Protein AF-A0A7J5NTJ5-F1 (afdb_monomer)

Mean predicted aligned error: 8.85 Å

pLDDT: mean 87.36, std 19.45, range [33.16, 98.81]

Sequence (138 aa):
MSTSDDIHNTTATGKCPFHQGGHDQSAGGGTTTRDWWPNQLRVDLLNQHSNRSNPLGEDFDYRKEFSKLDYYGLKKDLKALLTESQPWWPADWGSYAGLFIRMAWHGAGTYRSIDGRGGAGRGQQRFAPLNSWPDNVS

Secondary structure (DSSP, 8-state):
------------SS--TTTTSS---STT-S--HHHH-TTSPP-GGGGTT-GGG-TT-TT--HHHHHHTS-HHHHHHHHHHHTT--BTTBPPGGG--HHHHHHHHHHHHHT--TTT---SGGG-GGGSTTGGG-GGG--

Solvent-accessible surface area (backbone atoms only — not comparable to full-atom values): 9268 Å² total; per-residue (Å²): 142,83,89,79,88,79,76,79,79,81,85,71,92,79,70,74,91,69,82,87,58,100,66,93,72,52,91,87,64,78,93,49,72,57,77,78,43,73,83,57,90,80,65,66,81,81,63,61,89,45,70,93,78,48,90,74,57,90,87,61,53,66,70,65,55,56,72,69,50,61,64,65,59,52,54,50,52,55,58,51,54,32,53,60,63,39,92,94,63,67,32,65,98,52,32,40,58,67,61,53,51,50,52,55,46,58,35,39,64,55,46,40,84,92,80,66,47,63,28,46,91,76,56,51,51,82,34,87,69,49,57,70,35,81,88,62,60,132

Nearest PDB structures (foldseek):
  3ut2-assembly1_B  TM=9.916E-01  e=6.011E-12  Pyricularia oryzae 70-15
  5whs-assembly1_B  TM=9.802E-01  e=8.939E-12  Neurospora crassa OR74A
  5syu-assembly1_B  TM=9.956E-01  e=3.585E-11  Burkholderia pseudomallei 1710b
  5whq-assembly1_B  TM=9.779E-01  e=2.112E-11  Neurospora crassa OR74A
  8w1y-assembly1_B  TM=9.305E-01  e=3.630E-10  Mycobacterium tuberculosis

Radius of gyration: 22.92 Å; Cα contacts (8 Å, |Δi|>4): 63; chains: 1; bounding box: 52×65×50 Å

Foldseek 3Di:
DDDDPPPPPPPDPPDDPPPPDPDQPDVPDDDDPCNVPVPDDDDVVVVPPDPVPDPQHPPDDPVVVVVPDPPVVVVVVVVVVQQPADPVHGDDVSGCPVVVVLQQCLQAVQADPPVRDGGNPVVCCVDPPNVPPPSNDD

Structure (mmCIF, N/CA/C/O backbone):
data_AF-A0A7J5NTJ5-F1
#
_entry.id   AF-A0A7J5NTJ5-F1
#
loop_
_atom_site.group_PDB
_atom_site.id
_atom_site.type_symbol
_atom_site.label_atom_id
_atom_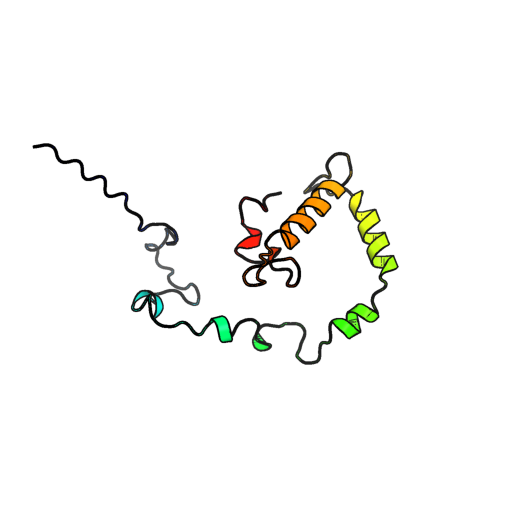site.label_alt_id
_atom_site.label_comp_id
_atom_site.label_asym_id
_atom_site.label_entity_id
_atom_site.label_seq_id
_atom_site.pdbx_PDB_ins_code
_atom_site.Cartn_x
_atom_site.Cartn_y
_atom_site.Cartn_z
_atom_site.occupancy
_atom_site.B_iso_or_equiv
_atom_site.auth_seq_id
_atom_site.auth_comp_id
_atom_site.auth_asym_id
_atom_site.auth_atom_id
_atom_site.pdbx_PDB_model_num
ATOM 1 N N . MET A 1 1 ? 32.443 42.872 -25.566 1.00 42.34 1 MET A N 1
ATOM 2 C CA . MET A 1 1 ? 33.002 42.605 -24.225 1.00 42.34 1 MET A CA 1
ATOM 3 C C . MET A 1 1 ? 31.868 42.613 -23.217 1.00 42.34 1 MET A C 1
ATOM 5 O O . MET A 1 1 ? 31.404 43.683 -22.864 1.00 42.34 1 MET A O 1
ATOM 9 N N . SER A 1 2 ? 31.376 41.429 -22.861 1.00 33.16 2 SER A N 1
ATOM 10 C CA . SER A 1 2 ? 30.911 41.041 -21.522 1.00 33.16 2 SER A CA 1
ATOM 11 C C . SER A 1 2 ? 30.412 39.605 -21.669 1.00 33.16 2 SER A C 1
ATOM 13 O O . SER A 1 2 ? 29.378 39.355 -22.281 1.00 33.16 2 SER A O 1
ATOM 15 N N . THR A 1 3 ? 31.244 38.660 -21.251 1.00 39.91 3 THR A N 1
ATOM 16 C CA . THR A 1 3 ? 30.942 37.232 -21.179 1.00 39.91 3 THR A CA 1
ATOM 17 C C . THR A 1 3 ? 30.162 36.973 -19.897 1.00 39.91 3 THR A C 1
ATOM 19 O O . THR A 1 3 ? 30.615 37.341 -18.814 1.00 39.91 3 THR A O 1
ATOM 22 N N . SER A 1 4 ? 29.012 36.322 -19.996 1.00 38.84 4 SER A N 1
ATOM 23 C CA . SER A 1 4 ? 28.365 35.680 -18.851 1.00 38.84 4 SER A CA 1
ATOM 24 C C . SER A 1 4 ? 27.824 34.347 -19.341 1.00 38.84 4 SER A C 1
ATOM 26 O O . SER A 1 4 ? 26.685 34.232 -19.786 1.00 38.84 4 SER A O 1
ATOM 28 N N . ASP A 1 5 ? 28.730 33.372 -19.352 1.00 40.50 5 ASP A N 1
ATOM 29 C CA . ASP A 1 5 ? 28.419 31.956 -19.456 1.00 40.50 5 ASP A CA 1
ATOM 30 C C . ASP A 1 5 ? 27.780 31.512 -18.134 1.00 40.50 5 ASP A C 1
ATOM 32 O O . ASP A 1 5 ? 28.484 31.139 -17.202 1.00 40.50 5 ASP A O 1
ATOM 36 N N . ASP A 1 6 ? 26.450 31.534 -18.057 1.00 38.09 6 ASP A N 1
ATOM 37 C CA . ASP A 1 6 ? 25.699 30.752 -17.069 1.00 38.09 6 ASP A CA 1
ATOM 38 C C . ASP A 1 6 ? 25.027 29.577 -17.786 1.00 38.09 6 ASP A C 1
ATOM 40 O O . ASP A 1 6 ? 23.816 29.518 -18.012 1.00 38.09 6 ASP A O 1
ATOM 44 N N . ILE A 1 7 ? 25.854 28.605 -18.173 1.00 36.16 7 ILE A N 1
ATOM 45 C CA . ILE A 1 7 ? 25.381 27.257 -18.476 1.00 36.16 7 ILE A CA 1
ATOM 46 C C . ILE A 1 7 ? 25.157 26.576 -17.126 1.00 36.16 7 ILE A C 1
ATOM 48 O O . ILE A 1 7 ? 26.083 26.034 -16.522 1.00 36.16 7 ILE A O 1
ATOM 52 N N . HIS A 1 8 ? 23.913 26.596 -16.643 1.00 38.53 8 HIS A N 1
ATOM 53 C CA . HIS A 1 8 ? 23.489 25.725 -15.552 1.00 38.53 8 HIS A CA 1
ATOM 54 C C . HIS A 1 8 ? 23.709 24.262 -15.963 1.00 38.53 8 HIS A C 1
ATOM 56 O O . HIS A 1 8 ? 22.942 23.658 -16.713 1.00 38.53 8 HIS A O 1
ATOM 62 N N . ASN A 1 9 ? 24.813 23.718 -15.462 1.00 35.12 9 ASN A N 1
ATOM 63 C CA . ASN A 1 9 ? 25.254 22.345 -15.596 1.00 35.12 9 ASN A CA 1
ATOM 64 C C . ASN A 1 9 ? 24.204 21.382 -15.007 1.00 35.12 9 ASN A C 1
ATOM 66 O O . ASN A 1 9 ? 24.149 21.152 -13.801 1.00 35.12 9 ASN A O 1
ATOM 70 N N . THR A 1 10 ? 23.359 20.813 -15.865 1.00 39.03 10 THR A N 1
ATOM 71 C CA . THR A 1 10 ? 22.318 19.834 -15.515 1.00 39.03 10 THR A CA 1
ATOM 72 C C . THR A 1 10 ? 22.823 18.381 -15.496 1.00 39.03 10 THR A C 1
ATOM 74 O O . THR A 1 10 ? 22.022 17.457 -15.603 1.00 39.03 10 THR A O 1
ATOM 77 N N . THR A 1 11 ? 24.127 18.115 -15.318 1.00 41.72 11 THR A N 1
ATOM 78 C CA . THR A 1 11 ? 24.676 16.738 -15.377 1.00 41.72 11 THR A CA 1
ATOM 79 C C . THR A 1 11 ? 25.141 16.140 -14.040 1.00 41.72 11 THR A C 1
ATOM 81 O O . THR A 1 11 ? 26.151 15.436 -14.003 1.00 41.72 11 THR A O 1
ATOM 84 N N . ALA A 1 12 ? 24.418 16.367 -12.936 1.00 47.56 12 ALA A N 1
ATOM 85 C CA . ALA A 1 12 ? 24.771 15.789 -11.625 1.00 47.56 12 ALA A CA 1
ATOM 86 C C . ALA A 1 12 ? 23.601 15.190 -10.812 1.00 47.56 12 ALA A C 1
ATOM 88 O O . ALA A 1 12 ? 23.766 14.875 -9.637 1.00 47.56 12 ALA A O 1
ATOM 89 N N . THR A 1 13 ? 22.418 14.983 -11.393 1.00 52.44 13 THR A N 1
ATOM 90 C CA . THR A 1 13 ? 21.264 14.414 -10.674 1.00 52.44 13 THR A CA 1
ATOM 91 C C . THR A 1 13 ? 21.232 12.886 -10.792 1.00 52.44 13 THR A C 1
ATOM 93 O O . THR A 1 13 ? 20.510 12.320 -11.606 1.00 52.44 13 THR A O 1
ATOM 96 N N . GLY A 1 14 ? 22.039 12.191 -9.983 1.00 61.56 14 GLY A N 1
ATOM 97 C CA . GLY A 1 14 ? 21.894 10.737 -9.785 1.00 61.56 14 GLY A CA 1
ATOM 98 C C . GLY A 1 14 ? 23.164 9.891 -9.874 1.00 61.56 14 GLY A C 1
ATOM 99 O O . GLY A 1 14 ? 23.065 8.666 -9.845 1.00 61.56 14 GLY A O 1
ATOM 100 N N . LYS A 1 15 ? 24.353 10.496 -9.975 1.00 63.25 15 LYS A N 1
ATOM 101 C CA . LYS A 1 15 ? 25.614 9.747 -9.864 1.00 63.25 15 LYS A CA 1
ATOM 102 C C . LYS A 1 15 ? 26.000 9.593 -8.392 1.00 63.25 15 LYS A C 1
ATOM 104 O O . LYS A 1 15 ? 25.939 10.562 -7.638 1.00 63.25 15 LYS A O 1
ATOM 109 N N . CYS A 1 16 ? 26.388 8.383 -7.988 1.00 65.75 16 CYS A N 1
ATOM 110 C CA . CYS A 1 16 ? 26.952 8.142 -6.661 1.00 65.75 16 CYS A CA 1
ATOM 111 C C . CYS A 1 16 ? 28.283 8.911 -6.557 1.00 65.75 16 CYS A C 1
ATOM 113 O O . CYS A 1 16 ? 29.163 8.688 -7.384 1.00 65.75 16 CYS A O 1
ATOM 115 N N . PRO A 1 17 ? 28.473 9.815 -5.584 1.00 66.06 17 PRO A N 1
ATOM 116 C CA . PRO A 1 17 ? 29.648 10.691 -5.540 1.00 66.06 17 PRO A CA 1
ATOM 117 C C . PRO A 1 17 ? 30.975 9.962 -5.241 1.00 66.06 17 PRO A C 1
ATOM 119 O O . PRO A 1 17 ? 32.034 10.578 -5.307 1.00 66.06 17 PRO A O 1
ATOM 122 N N . PHE A 1 18 ? 30.951 8.654 -4.963 1.00 67.06 18 PHE A N 1
ATOM 123 C CA . PHE A 1 18 ? 32.117 7.846 -4.582 1.00 67.06 18 PHE A CA 1
ATOM 124 C C . PHE A 1 18 ? 32.732 7.022 -5.733 1.00 67.06 18 PHE A C 1
ATOM 126 O O . PHE A 1 18 ? 33.200 5.911 -5.515 1.00 67.06 18 PHE A O 1
ATOM 133 N N . HIS A 1 19 ? 32.790 7.554 -6.958 1.00 56.12 19 HIS A N 1
ATOM 134 C CA . HIS A 1 19 ? 33.417 6.866 -8.104 1.00 56.12 19 HIS A CA 1
ATOM 135 C C . HIS A 1 19 ? 34.959 6.714 -8.017 1.00 56.12 19 HIS A C 1
ATOM 137 O O . HIS A 1 19 ? 35.543 6.042 -8.859 1.00 56.12 19 HIS A O 1
ATOM 143 N N . GLN A 1 20 ? 35.643 7.350 -7.053 1.00 52.84 20 GLN A N 1
ATOM 144 C CA . GLN A 1 20 ? 37.119 7.439 -7.000 1.00 52.84 20 GLN A CA 1
ATOM 145 C C . GLN A 1 20 ? 37.788 6.618 -5.875 1.00 52.84 20 GLN A C 1
ATOM 147 O O . GLN A 1 20 ? 38.949 6.855 -5.549 1.00 52.84 20 GLN A O 1
ATOM 152 N N . GLY A 1 21 ? 37.090 5.656 -5.266 1.00 48.41 21 GLY A N 1
ATOM 153 C CA . GLY A 1 21 ? 37.652 4.777 -4.234 1.00 48.41 21 GLY A CA 1
ATOM 154 C C . GLY A 1 21 ? 37.494 3.317 -4.636 1.00 48.41 21 GLY A C 1
ATOM 155 O O . GLY A 1 21 ? 36.371 2.869 -4.828 1.00 48.41 21 GLY A O 1
ATOM 156 N N . GLY A 1 22 ? 38.607 2.595 -4.789 1.00 50.62 22 GLY A N 1
ATOM 157 C CA . GLY A 1 22 ? 38.684 1.231 -5.325 1.00 50.62 22 GLY A CA 1
ATOM 158 C C . GLY A 1 22 ? 37.867 0.177 -4.573 1.00 50.62 22 GLY A C 1
ATOM 159 O O . GLY A 1 22 ? 38.430 -0.615 -3.831 1.00 50.62 22 GLY A O 1
ATOM 160 N N . HIS A 1 23 ? 36.561 0.142 -4.834 1.00 51.28 23 HIS A N 1
ATOM 161 C CA . HIS A 1 23 ? 35.630 -0.955 -4.580 1.00 51.28 23 HIS A CA 1
ATOM 162 C C . HIS A 1 23 ? 34.453 -0.866 -5.579 1.00 51.28 23 HIS A C 1
ATOM 164 O O . HIS A 1 23 ? 33.287 -0.810 -5.194 1.00 51.28 23 HIS A O 1
ATOM 170 N N . ASP A 1 24 ? 34.746 -0.901 -6.886 1.00 49.94 24 ASP A N 1
ATOM 171 C CA . ASP A 1 24 ? 33.758 -1.125 -7.963 1.00 49.94 24 ASP A CA 1
ATOM 172 C C . ASP A 1 24 ? 33.272 -2.589 -7.980 1.00 49.94 24 ASP A C 1
ATOM 174 O O . ASP A 1 24 ? 33.339 -3.295 -8.982 1.00 49.94 24 ASP A O 1
ATOM 178 N N . GLN A 1 25 ? 32.830 -3.099 -6.835 1.00 56.19 25 GLN A N 1
ATOM 179 C CA . GLN A 1 25 ? 32.308 -4.462 -6.696 1.00 56.19 25 GLN A CA 1
ATOM 180 C C . GLN A 1 25 ? 30.888 -4.434 -6.121 1.00 56.19 25 GLN A C 1
ATOM 182 O O . GLN A 1 25 ? 30.474 -5.334 -5.3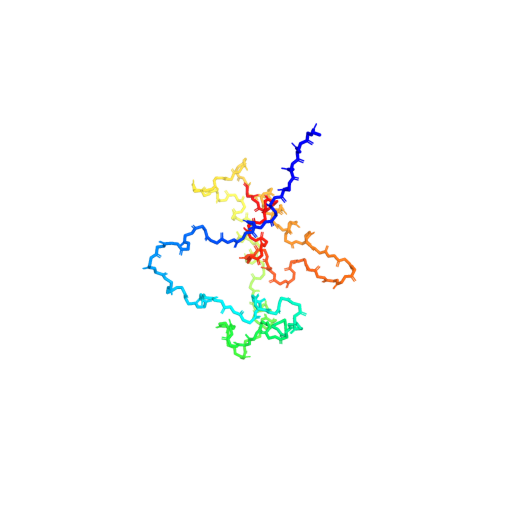96 1.00 56.19 25 GLN A O 1
ATOM 187 N N . SER A 1 26 ? 30.116 -3.387 -6.429 1.00 61.16 26 SER A N 1
ATOM 188 C CA . SER A 1 26 ? 28.661 -3.486 -6.304 1.00 61.16 26 SER A CA 1
ATOM 189 C C . SER A 1 26 ? 28.153 -4.370 -7.438 1.00 61.16 26 SER A C 1
ATOM 191 O O . SER A 1 26 ? 28.464 -4.124 -8.605 1.00 61.16 26 SER A O 1
ATOM 193 N N . ALA A 1 27 ? 27.389 -5.411 -7.106 1.00 74.31 27 ALA A N 1
ATOM 194 C CA . ALA A 1 27 ? 26.794 -6.287 -8.108 1.00 74.31 27 ALA A CA 1
ATOM 195 C C . ALA A 1 27 ? 25.970 -5.454 -9.109 1.00 74.31 27 ALA A C 1
ATOM 197 O O . ALA A 1 27 ? 25.036 -4.756 -8.718 1.00 74.31 27 ALA A O 1
ATOM 198 N N . GLY A 1 28 ? 26.336 -5.513 -10.393 1.00 73.69 28 GLY A N 1
ATOM 199 C CA . GLY A 1 28 ? 25.699 -4.723 -11.453 1.00 73.69 28 GLY A CA 1
ATOM 200 C C . GLY A 1 28 ? 26.259 -3.308 -11.666 1.00 73.69 28 GLY A C 1
ATOM 201 O O . GLY A 1 28 ? 25.608 -2.516 -12.341 1.00 73.69 28 GLY A O 1
ATOM 202 N N . GLY A 1 29 ? 27.429 -2.975 -11.108 1.00 77.81 29 GLY A N 1
ATOM 203 C CA . GLY A 1 29 ? 28.160 -1.739 -11.420 1.00 77.81 29 GLY A CA 1
ATOM 204 C C . GLY A 1 29 ? 28.827 -1.740 -12.807 1.00 77.81 29 GLY A C 1
ATOM 205 O O . GLY A 1 29 ? 28.894 -2.766 -13.482 1.00 77.81 29 GLY A O 1
ATOM 206 N N . GLY A 1 30 ? 29.351 -0.579 -13.217 1.00 83.69 30 GLY A N 1
ATOM 207 C CA . GLY A 1 30 ? 30.007 -0.369 -14.515 1.00 83.69 30 GLY A CA 1
ATOM 208 C C . GLY A 1 30 ? 29.089 0.215 -15.595 1.00 83.69 30 GLY A C 1
ATOM 209 O O . GLY A 1 30 ? 27.886 0.377 -15.399 1.00 83.69 30 GLY A O 1
ATOM 210 N N . THR A 1 31 ? 29.671 0.575 -16.741 1.00 88.19 31 THR A N 1
ATOM 211 C CA . THR A 1 31 ? 28.920 1.104 -17.888 1.00 88.19 31 THR A CA 1
ATOM 212 C C . THR A 1 31 ? 28.054 0.009 -18.505 1.00 88.19 31 THR A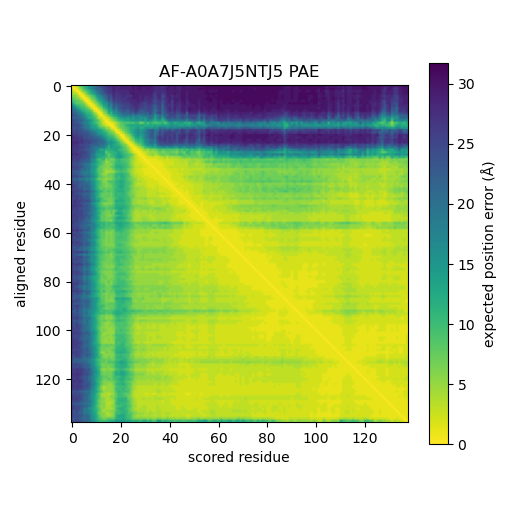 C 1
ATOM 214 O O . THR A 1 31 ? 28.531 -1.072 -18.844 1.00 88.19 31 THR A O 1
ATOM 217 N N . THR A 1 32 ? 26.775 0.300 -18.691 1.00 89.88 32 THR A N 1
ATOM 218 C CA . THR A 1 32 ? 25.765 -0.610 -19.234 1.00 89.88 32 THR A CA 1
ATOM 219 C C . THR A 1 32 ? 25.364 -0.215 -20.657 1.00 89.88 32 THR A C 1
ATOM 221 O O . THR A 1 32 ? 25.634 0.892 -21.119 1.00 89.88 32 THR A O 1
ATOM 224 N N . THR A 1 33 ? 24.636 -1.089 -21.361 1.00 91.81 33 THR A N 1
ATOM 225 C CA . THR A 1 33 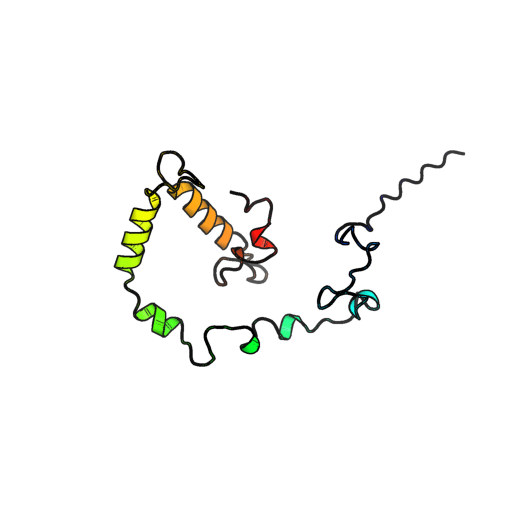? 24.037 -0.795 -22.681 1.00 91.81 33 THR A CA 1
ATOM 226 C C . THR A 1 33 ? 23.216 0.502 -22.682 1.00 91.81 33 THR A C 1
ATOM 228 O O . THR A 1 33 ? 23.210 1.223 -23.675 1.00 91.81 33 THR A O 1
ATOM 231 N N . ARG A 1 34 ? 22.555 0.835 -21.562 1.00 89.44 34 ARG A N 1
ATOM 232 C CA . ARG A 1 34 ? 21.740 2.052 -21.431 1.00 89.44 34 ARG A CA 1
ATOM 233 C C . ARG A 1 34 ? 22.580 3.327 -21.460 1.00 89.44 34 ARG A C 1
ATOM 235 O O . ARG A 1 34 ? 22.089 4.353 -21.914 1.00 89.44 34 ARG A O 1
ATOM 242 N N . ASP A 1 35 ? 23.816 3.261 -20.981 1.00 91.06 35 ASP A N 1
ATOM 243 C CA . ASP A 1 35 ? 24.705 4.420 -20.953 1.00 91.06 35 ASP A CA 1
ATOM 244 C C . ASP A 1 35 ? 25.220 4.747 -22.364 1.00 91.06 35 ASP A C 1
ATOM 246 O O . ASP A 1 35 ? 25.372 5.916 -22.708 1.00 91.06 35 ASP A O 1
ATOM 250 N N . TRP A 1 36 ? 25.409 3.725 -23.210 1.00 94.69 36 TRP A N 1
ATOM 251 C CA . TRP A 1 36 ? 25.821 3.883 -24.610 1.00 94.69 36 TRP A CA 1
ATOM 252 C C . TRP A 1 36 ? 24.667 4.239 -25.553 1.00 94.69 36 TRP A C 1
ATOM 254 O O . TRP A 1 36 ? 24.827 5.083 -26.434 1.00 94.69 36 TRP A O 1
ATOM 264 N N . TRP A 1 37 ? 23.499 3.617 -25.371 1.00 96.12 37 TRP A N 1
ATOM 265 C CA . TRP A 1 37 ? 22.320 3.825 -26.217 1.00 96.12 37 TRP A CA 1
ATOM 266 C C . TRP A 1 37 ? 21.095 4.220 -25.378 1.00 96.12 37 TRP A C 1
ATOM 268 O O . TRP A 1 37 ? 20.159 3.429 -25.223 1.00 96.12 37 TRP A O 1
ATOM 278 N N . PRO A 1 38 ? 21.050 5.459 -24.852 1.00 94.12 38 PRO A N 1
ATOM 279 C CA . PRO A 1 38 ? 20.009 5.885 -23.912 1.00 94.12 38 PRO A CA 1
ATOM 280 C C . PRO A 1 38 ? 18.591 5.882 -24.503 1.00 94.12 38 PRO A C 1
ATOM 282 O O . PRO A 1 38 ? 17.623 5.734 -23.761 1.00 94.12 38 PRO A O 1
ATOM 285 N N . ASN A 1 39 ? 18.467 5.996 -25.829 1.00 96.19 39 ASN A N 1
ATOM 286 C CA . ASN A 1 39 ? 17.187 6.043 -26.544 1.00 96.19 39 ASN A CA 1
ATOM 287 C C . ASN A 1 39 ? 16.777 4.695 -27.169 1.00 96.19 39 ASN A C 1
ATOM 289 O O . ASN A 1 39 ? 15.797 4.638 -27.911 1.00 96.19 39 ASN A O 1
ATOM 293 N N . GLN A 1 40 ? 17.520 3.610 -26.921 1.00 96.31 40 GLN A N 1
ATOM 294 C CA . GLN A 1 40 ? 17.143 2.281 -27.408 1.00 96.31 40 GLN A CA 1
ATOM 295 C C . GLN A 1 40 ? 15.854 1.800 -26.725 1.00 96.31 40 GLN A C 1
ATOM 297 O O . GLN A 1 40 ? 15.654 2.017 -25.528 1.00 96.31 40 GLN A O 1
ATOM 302 N N . LEU A 1 41 ? 14.990 1.103 -27.475 1.00 95.75 41 LEU A N 1
ATOM 303 C CA . LEU A 1 41 ? 13.769 0.512 -26.927 1.00 95.75 41 LEU A CA 1
ATOM 304 C C . LEU A 1 41 ? 14.091 -0.417 -25.749 1.00 95.75 41 LEU A C 1
ATOM 306 O O . LEU A 1 41 ? 14.911 -1.331 -25.850 1.00 95.75 41 LEU A O 1
ATOM 310 N N . ARG A 1 42 ? 13.397 -0.193 -24.635 1.00 92.94 42 ARG A N 1
ATOM 311 C CA . ARG A 1 42 ? 13.541 -0.957 -23.398 1.00 92.94 42 ARG A CA 1
ATOM 312 C C . ARG A 1 42 ? 12.416 -1.984 -23.275 1.00 92.94 42 ARG A C 1
ATOM 314 O O . ARG A 1 42 ? 11.247 -1.648 -23.442 1.00 92.94 42 ARG A O 1
ATOM 321 N N . VAL A 1 43 ? 12.779 -3.226 -22.956 1.00 94.44 43 VAL A N 1
ATOM 322 C CA . VAL A 1 43 ? 11.841 -4.354 -22.778 1.00 94.44 43 VAL A CA 1
ATOM 323 C C . VAL A 1 43 ? 11.801 -4.889 -21.341 1.00 94.44 43 VAL A C 1
ATOM 325 O O . VAL A 1 43 ? 11.110 -5.859 -21.056 1.00 94.44 43 VAL A O 1
ATOM 328 N N . ASP A 1 44 ? 12.508 -4.247 -20.410 1.00 90.81 44 ASP A N 1
ATOM 329 C CA . ASP A 1 44 ? 12.566 -4.624 -18.990 1.00 90.81 44 ASP A CA 1
ATOM 330 C C . ASP A 1 44 ? 11.198 -4.569 -18.298 1.00 90.81 44 ASP A C 1
ATOM 332 O O . ASP A 1 44 ? 10.913 -5.397 -17.435 1.00 90.81 44 ASP A O 1
ATOM 336 N N . LEU A 1 45 ? 10.323 -3.653 -18.723 1.00 91.75 45 LEU A N 1
ATOM 337 C CA . LEU A 1 45 ? 8.942 -3.553 -18.235 1.00 91.75 45 LEU A CA 1
ATOM 338 C C . LEU A 1 45 ? 8.134 -4.844 -18.441 1.00 91.75 45 LEU A C 1
ATOM 340 O O . LEU A 1 45 ? 7.243 -5.132 -17.646 1.00 91.75 45 LEU A O 1
ATOM 344 N N . LEU A 1 46 ? 8.451 -5.631 -19.475 1.00 95.38 46 LEU A N 1
ATOM 345 C CA . LEU A 1 46 ? 7.743 -6.875 -19.797 1.00 95.38 46 LEU A CA 1
ATOM 346 C C . LEU A 1 46 ? 8.175 -8.056 -18.916 1.00 95.38 46 LEU A C 1
ATOM 348 O O . LEU A 1 46 ? 7.540 -9.103 -18.950 1.00 95.38 46 LEU A O 1
ATOM 352 N N . ASN A 1 47 ? 9.239 -7.889 -18.127 1.00 94.00 47 ASN A N 1
ATOM 353 C CA . ASN A 1 47 ? 9.779 -8.918 -17.239 1.00 94.00 47 ASN A CA 1
ATOM 354 C C . ASN A 1 47 ? 9.638 -8.548 -15.749 1.00 94.00 47 ASN A C 1
ATOM 356 O O . ASN A 1 47 ? 10.262 -9.154 -14.876 1.00 94.00 47 ASN A O 1
ATOM 360 N N . GLN A 1 48 ? 8.846 -7.520 -15.434 1.00 94.75 48 GLN A N 1
ATOM 361 C CA . GLN A 1 48 ? 8.554 -7.163 -14.048 1.00 94.75 48 GLN A CA 1
ATOM 362 C C . GLN A 1 48 ? 7.617 -8.191 -13.404 1.00 94.75 48 GLN A C 1
ATOM 364 O O . GLN A 1 48 ? 6.754 -8.762 -14.063 1.00 94.75 48 GLN A O 1
ATOM 369 N N . HIS A 1 49 ? 7.764 -8.386 -12.089 1.00 93.75 49 HIS A N 1
ATOM 370 C CA . HIS A 1 49 ? 6.898 -9.251 -11.275 1.00 93.75 49 HIS A CA 1
ATOM 371 C C . HIS A 1 49 ? 6.879 -10.738 -11.689 1.00 93.75 49 HIS A C 1
ATOM 373 O O . HIS A 1 49 ? 5.866 -11.417 -11.538 1.00 93.75 49 HIS A O 1
ATOM 379 N N . SER A 1 50 ? 8.008 -11.263 -12.175 1.00 93.69 50 SER A N 1
ATOM 380 C CA . SER A 1 50 ? 8.182 -12.701 -12.424 1.00 93.69 50 SER A CA 1
ATOM 381 C C . SER A 1 50 ? 8.031 -13.536 -11.139 1.00 93.69 50 SER A C 1
ATOM 383 O O . SER A 1 50 ? 8.512 -13.138 -10.071 1.00 93.69 50 SER A O 1
ATOM 385 N N . ASN A 1 51 ? 7.459 -14.740 -11.270 1.00 93.25 51 ASN A N 1
ATOM 386 C CA . ASN A 1 51 ? 7.446 -15.811 -10.258 1.00 93.25 51 ASN A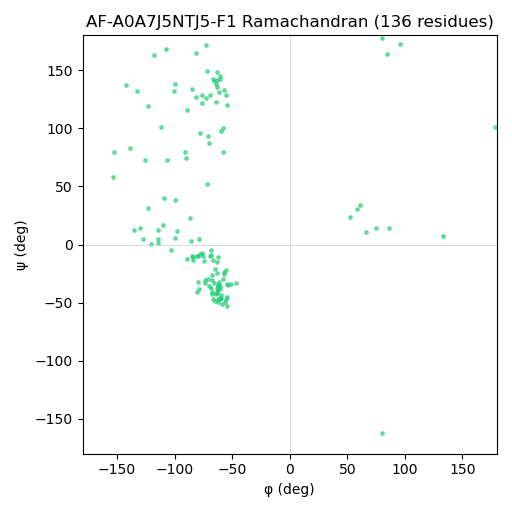 CA 1
ATOM 387 C C . ASN A 1 51 ? 8.823 -16.066 -9.622 1.00 93.25 51 ASN A C 1
ATOM 389 O O . ASN A 1 51 ? 8.899 -16.312 -8.425 1.00 93.25 51 ASN A O 1
ATOM 393 N N . ARG A 1 52 ? 9.917 -15.896 -10.376 1.00 94.12 52 ARG A N 1
ATOM 394 C CA . ARG A 1 52 ? 11.304 -16.033 -9.890 1.00 94.12 52 ARG A CA 1
ATOM 395 C C . ARG A 1 52 ? 11.645 -15.124 -8.708 1.00 94.12 52 ARG A C 1
ATOM 397 O O . ARG A 1 52 ? 12.581 -15.407 -7.972 1.00 94.12 52 ARG A O 1
ATOM 404 N N . SER A 1 53 ? 10.931 -14.007 -8.575 1.00 94.62 53 SER A N 1
ATOM 405 C CA . SER A 1 53 ? 11.106 -13.030 -7.494 1.00 94.62 53 SER A CA 1
ATOM 406 C C . SER A 1 53 ? 10.021 -13.118 -6.417 1.00 94.62 53 SER A C 1
ATOM 408 O O . SER A 1 53 ? 10.095 -12.400 -5.422 1.00 94.62 53 SER A O 1
ATOM 410 N N . ASN A 1 54 ? 9.010 -13.973 -6.604 1.00 96.06 54 ASN A N 1
ATOM 411 C CA . ASN A 1 54 ? 7.910 -14.132 -5.664 1.00 96.06 54 ASN A CA 1
ATOM 412 C C . ASN A 1 54 ? 8.258 -15.202 -4.610 1.00 96.06 54 ASN A C 1
ATOM 414 O O . ASN A 1 54 ? 8.368 -16.375 -4.961 1.00 96.06 54 ASN A O 1
ATOM 418 N N . PRO A 1 55 ? 8.380 -14.843 -3.320 1.00 97.19 55 PRO A N 1
ATOM 419 C CA . PRO A 1 55 ? 8.735 -15.800 -2.274 1.00 97.19 55 PRO A CA 1
ATOM 420 C C . PRO A 1 55 ? 7.584 -16.732 -1.863 1.00 97.19 55 PRO A C 1
ATOM 422 O O . PRO A 1 55 ? 7.815 -17.662 -1.099 1.00 97.19 55 PRO A O 1
ATOM 425 N N . LEU A 1 56 ? 6.348 -16.486 -2.314 1.00 97.00 56 LEU A N 1
ATOM 426 C CA . LEU A 1 56 ? 5.161 -17.218 -1.851 1.00 97.00 56 LEU A CA 1
ATOM 427 C C . LEU A 1 56 ? 4.975 -18.588 -2.526 1.00 97.00 56 LEU A C 1
ATOM 429 O O . LEU A 1 56 ? 4.149 -19.373 -2.073 1.00 97.00 56 LEU A O 1
ATOM 433 N N . GLY A 1 57 ? 5.753 -18.891 -3.569 1.00 93.75 57 GLY A N 1
ATOM 434 C CA . GLY A 1 57 ? 5.620 -20.119 -4.357 1.00 93.75 57 GLY A CA 1
ATOM 435 C C . GLY A 1 57 ? 4.571 -20.013 -5.467 1.00 93.75 57 GLY A C 1
ATOM 436 O O . GLY A 1 57 ? 3.754 -19.091 -5.494 1.00 93.75 57 GLY A O 1
ATOM 437 N N . GLU A 1 58 ? 4.626 -20.945 -6.420 1.00 95.12 58 GLU A N 1
ATOM 438 C CA . GLU A 1 58 ? 3.770 -20.927 -7.618 1.00 95.12 58 GLU A CA 1
ATOM 439 C C . GLU A 1 58 ? 2.318 -21.316 -7.319 1.00 95.12 58 GLU A C 1
ATOM 441 O O . GLU A 1 58 ? 1.400 -20.777 -7.932 1.00 95.12 58 GLU A O 1
ATOM 446 N N . ASP A 1 59 ? 2.105 -22.178 -6.324 1.00 96.62 59 ASP A N 1
ATOM 447 C CA . ASP A 1 59 ? 0.783 -22.697 -5.956 1.00 96.62 59 ASP A CA 1
ATOM 448 C C . ASP A 1 59 ? 0.010 -21.792 -4.975 1.00 96.62 59 ASP A C 1
ATOM 450 O O . ASP A 1 59 ? -1.076 -22.147 -4.507 1.00 96.62 59 ASP A O 1
ATOM 454 N N . PHE A 1 60 ? 0.559 -20.628 -4.611 1.00 97.94 60 PHE A N 1
ATOM 455 C CA . PHE A 1 60 ? -0.053 -19.747 -3.618 1.00 97.94 60 PHE A CA 1
ATOM 456 C C . PHE A 1 60 ? -1.250 -18.967 -4.179 1.00 97.94 60 PHE A C 1
ATOM 458 O O . PHE A 1 60 ? -1.117 -18.152 -5.093 1.00 97.94 60 PHE A O 1
ATOM 465 N N . ASP A 1 61 ? -2.415 -19.135 -3.547 1.00 98.19 61 ASP A N 1
ATOM 466 C CA . ASP A 1 61 ? -3.643 -18.405 -3.870 1.00 98.19 61 ASP A CA 1
ATOM 467 C C . ASP A 1 61 ? -4.024 -17.438 -2.739 1.00 98.19 61 ASP A C 1
ATOM 469 O O . ASP A 1 61 ? -4.631 -17.814 -1.732 1.00 98.19 61 ASP A O 1
ATOM 473 N N . TYR A 1 62 ? -3.717 -16.151 -2.938 1.00 97.94 62 TYR A N 1
ATOM 474 C CA . TYR A 1 62 ? -4.039 -15.105 -1.966 1.00 97.94 62 TYR A CA 1
ATOM 475 C C . TYR A 1 62 ? -5.543 -14.982 -1.693 1.00 97.94 62 TYR A C 1
ATOM 477 O O . TYR A 1 62 ? -5.930 -14.711 -0.560 1.00 97.94 62 TYR A O 1
ATOM 485 N N . ARG A 1 63 ? -6.412 -15.184 -2.694 1.00 98.19 63 ARG A N 1
ATOM 486 C CA . ARG A 1 63 ? -7.866 -15.077 -2.501 1.00 98.19 63 ARG A CA 1
ATOM 487 C C . ARG A 1 63 ? -8.356 -16.199 -1.591 1.00 98.19 63 ARG A C 1
ATOM 489 O O . ARG A 1 63 ? -9.155 -15.941 -0.689 1.00 98.19 63 ARG A O 1
ATOM 496 N N . LYS A 1 64 ? -7.859 -17.421 -1.805 1.00 98.50 64 LYS A N 1
ATOM 497 C CA . LYS A 1 64 ? -8.167 -18.577 -0.957 1.00 98.50 64 LYS A CA 1
ATOM 498 C C . LYS A 1 64 ? -7.673 -18.366 0.469 1.00 98.50 64 LYS A C 1
ATOM 500 O O . LYS A 1 64 ? -8.448 -18.575 1.397 1.00 98.50 64 LYS A O 1
ATOM 505 N N . GLU A 1 65 ? -6.436 -17.919 0.661 1.00 98.31 65 GLU A N 1
ATOM 506 C CA . GLU A 1 65 ? -5.911 -17.686 2.011 1.00 98.31 65 GLU A CA 1
ATOM 507 C C . GLU A 1 65 ? -6.617 -16.523 2.717 1.00 98.31 65 GLU A C 1
ATOM 509 O O . GLU A 1 65 ? -7.000 -16.651 3.878 1.00 98.31 65 GLU A O 1
ATOM 514 N N . PHE A 1 66 ? -6.904 -15.429 2.006 1.00 98.31 66 PHE A N 1
ATOM 515 C CA . PHE A 1 66 ? -7.645 -14.298 2.567 1.00 98.31 66 PHE A CA 1
ATOM 516 C C . PHE A 1 66 ? -9.063 -14.689 3.004 1.00 98.31 66 PHE A C 1
ATOM 518 O O . PHE A 1 66 ? -9.548 -14.198 4.017 1.00 98.31 66 PHE A O 1
ATOM 525 N N . SER A 1 67 ? -9.723 -15.608 2.292 1.00 98.25 67 SER A N 1
ATOM 526 C CA . SER A 1 67 ? -11.070 -16.073 2.660 1.00 98.25 67 SER A CA 1
ATOM 527 C C . SER A 1 67 ? -11.131 -16.830 3.994 1.00 98.25 67 SER A C 1
ATOM 529 O O . SER A 1 67 ? -12.196 -16.911 4.599 1.00 98.25 67 SER A O 1
ATOM 531 N N . LYS A 1 68 ? -9.995 -17.366 4.460 1.00 98.50 68 LYS A N 1
ATOM 532 C CA . LYS A 1 68 ? -9.874 -18.079 5.742 1.00 98.50 68 LYS A CA 1
ATOM 533 C C . LYS A 1 68 ? -9.535 -17.152 6.908 1.00 98.50 68 LYS A C 1
ATOM 535 O O . LYS A 1 68 ? -9.552 -17.591 8.054 1.00 98.50 68 LYS A O 1
ATOM 540 N N . LEU A 1 69 ? -9.148 -15.912 6.619 1.00 98.50 69 LEU A N 1
ATOM 541 C CA . LEU A 1 69 ? -8.698 -14.954 7.617 1.00 98.50 69 LEU A CA 1
ATOM 542 C C . LEU A 1 69 ? -9.829 -14.638 8.601 1.00 98.50 69 LEU A C 1
ATOM 544 O O . LEU A 1 69 ? -10.951 -14.339 8.186 1.00 98.50 69 LEU A O 1
ATOM 548 N N . ASP A 1 70 ? -9.518 -14.608 9.899 1.00 98.50 70 ASP A N 1
ATOM 549 C CA . ASP A 1 70 ? -10.417 -14.013 10.888 1.00 98.50 70 ASP A CA 1
ATOM 550 C C . ASP A 1 70 ? -10.450 -12.489 10.700 1.00 98.50 70 ASP A C 1
ATOM 552 O O . ASP A 1 70 ? -9.680 -11.722 11.284 1.00 98.50 70 ASP A O 1
ATOM 556 N N . TYR A 1 71 ? -11.350 -12.049 9.824 1.00 98.50 71 TYR A N 1
ATOM 557 C CA . TYR A 1 71 ? -11.494 -10.649 9.450 1.00 98.50 71 TYR A CA 1
ATOM 558 C C . TYR A 1 71 ? -11.897 -9.760 10.636 1.00 98.50 71 TYR A C 1
ATOM 560 O O . TYR A 1 71 ? -11.473 -8.605 10.727 1.00 98.50 71 TYR A O 1
ATOM 568 N N . TYR A 1 72 ? -12.710 -10.280 11.560 1.00 98.50 72 TYR A N 1
ATOM 569 C CA . TYR A 1 72 ? -13.145 -9.520 12.730 1.00 98.50 72 TYR A CA 1
ATOM 570 C C . TYR A 1 72 ? -12.058 -9.467 13.801 1.00 98.50 72 TYR A C 1
ATOM 572 O O . TYR A 1 72 ? -11.867 -8.397 14.385 1.00 98.50 72 TYR A O 1
ATOM 580 N N . GLY A 1 73 ? -11.316 -10.561 13.994 1.00 98.75 73 GLY A N 1
ATOM 581 C CA . GLY A 1 73 ? -10.096 -10.592 14.800 1.00 98.75 73 GLY A CA 1
ATOM 582 C C . GLY A 1 73 ? -9.091 -9.543 14.331 1.00 98.75 73 GLY A C 1
ATOM 583 O O . GLY A 1 73 ? -8.754 -8.641 15.093 1.00 98.75 73 GLY A O 1
ATOM 584 N N . LEU A 1 74 ? -8.748 -9.533 13.037 1.00 98.62 74 LEU A N 1
ATOM 585 C CA . LEU A 1 74 ? -7.842 -8.529 12.465 1.00 98.62 74 LEU A CA 1
ATOM 586 C C . LEU A 1 74 ? -8.312 -7.089 12.735 1.00 98.62 74 LEU A C 1
ATOM 588 O O . LEU A 1 74 ? -7.525 -6.227 13.121 1.00 98.62 74 LEU A O 1
ATOM 592 N N . LYS A 1 75 ? -9.604 -6.795 12.544 1.00 9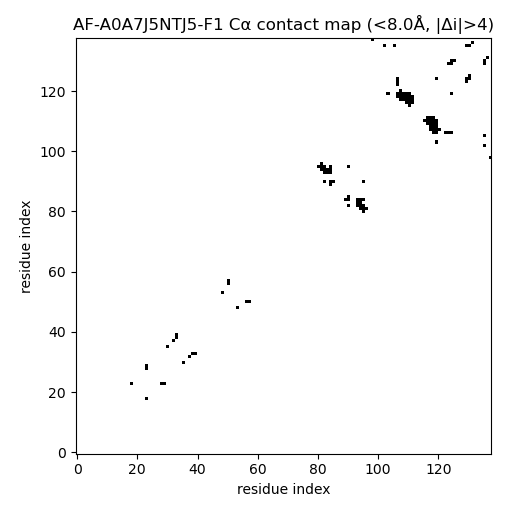8.62 75 LYS A N 1
ATOM 593 C CA . LYS A 1 75 ? -10.143 -5.450 12.809 1.00 98.62 75 LYS A CA 1
ATOM 594 C C . LYS A 1 75 ? -10.101 -5.078 14.288 1.00 98.62 75 LYS A C 1
ATOM 596 O O . LYS A 1 75 ? -9.974 -3.893 14.596 1.00 98.62 75 LYS A O 1
ATOM 601 N N . LYS A 1 76 ? -10.266 -6.047 15.188 1.00 98.75 76 LYS A N 1
ATOM 602 C CA . LYS A 1 76 ? -10.140 -5.834 16.632 1.00 98.75 76 LYS A CA 1
ATOM 603 C C . LYS A 1 76 ? -8.695 -5.491 16.987 1.00 98.75 76 LYS A C 1
ATOM 605 O O . LYS A 1 76 ? -8.484 -4.488 17.662 1.00 98.75 76 LYS A O 1
ATOM 610 N N . ASP A 1 77 ? -7.737 -6.245 16.464 1.00 98.81 77 ASP A N 1
ATOM 611 C CA . ASP A 1 77 ? -6.312 -6.028 16.726 1.00 98.81 77 ASP A CA 1
ATOM 612 C C . ASP A 1 77 ? -5.848 -4.671 16.184 1.00 98.81 77 ASP A C 1
ATOM 614 O O . ASP A 1 77 ? -5.195 -3.908 16.890 1.00 98.81 77 ASP A O 1
ATOM 618 N N . LEU A 1 78 ? -6.289 -4.289 14.977 1.00 98.56 78 LEU A N 1
ATOM 619 C CA . LEU A 1 78 ? -6.017 -2.956 14.428 1.00 98.56 78 LEU A CA 1
ATOM 620 C C . LEU A 1 78 ? -6.588 -1.833 15.304 1.00 98.56 78 LEU A C 1
ATOM 622 O O . LEU A 1 78 ? -5.946 -0.799 15.458 1.00 98.56 78 LEU A O 1
ATOM 626 N N . LYS A 1 79 ? -7.779 -2.014 15.888 1.00 98.38 79 LYS A N 1
ATOM 627 C CA . LYS A 1 79 ? -8.368 -1.024 16.803 1.00 98.38 79 LYS A CA 1
ATOM 628 C C . LYS A 1 79 ? -7.601 -0.911 18.116 1.00 98.38 79 LYS A C 1
ATOM 630 O O . LYS A 1 79 ? -7.505 0.196 18.629 1.00 98.38 79 LYS A O 1
ATOM 635 N N . ALA A 1 80 ? -7.091 -2.018 18.651 1.00 98.56 80 ALA A N 1
ATOM 636 C CA . ALA A 1 80 ? -6.252 -1.994 19.846 1.00 98.56 80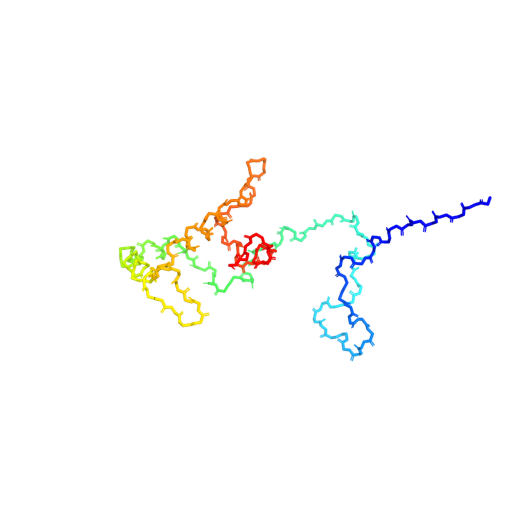 ALA A CA 1
ATOM 637 C C . ALA A 1 80 ? -4.940 -1.245 19.561 1.00 98.56 80 ALA A C 1
ATOM 639 O O . ALA A 1 80 ? -4.620 -0.273 20.249 1.00 98.56 80 ALA A O 1
ATOM 640 N N . LEU A 1 81 ? -4.276 -1.596 18.452 1.00 98.56 81 LEU A N 1
ATOM 641 C CA . LEU A 1 81 ? -3.033 -0.965 18.010 1.00 98.56 81 LEU A CA 1
ATOM 642 C C . LEU A 1 81 ? -3.155 0.558 17.869 1.00 98.56 81 LEU A C 1
ATOM 644 O O . LEU A 1 81 ? -2.204 1.274 18.170 1.00 98.56 81 LEU A O 1
ATOM 648 N N . LEU A 1 82 ? -4.321 1.074 17.458 1.00 98.62 82 LEU A N 1
ATOM 649 C CA . LEU A 1 82 ? -4.551 2.517 17.335 1.00 98.62 82 LEU A CA 1
ATOM 650 C C . LEU A 1 82 ? -4.281 3.300 18.623 1.00 98.62 82 LEU A C 1
ATOM 652 O O . LEU A 1 82 ? -4.073 4.502 18.509 1.00 98.62 82 LEU A O 1
ATOM 656 N N . THR A 1 83 ? -4.309 2.677 19.802 1.00 98.38 83 THR A N 1
ATOM 657 C CA . THR A 1 83 ? -4.077 3.331 21.104 1.00 98.38 83 THR A CA 1
ATOM 658 C C . THR A 1 83 ? -2.895 2.746 21.887 1.00 98.38 83 THR A C 1
ATOM 660 O O . THR A 1 83 ? -2.583 3.208 22.982 1.00 98.38 83 THR A O 1
ATOM 663 N N . GLU A 1 84 ? -2.204 1.750 21.333 1.00 98.44 84 GLU A N 1
ATOM 664 C CA . GLU A 1 84 ? -1.024 1.121 21.936 1.00 98.44 84 GLU A CA 1
ATOM 665 C C . GLU A 1 84 ? 0.258 1.849 21.503 1.00 98.44 84 GLU A C 1
ATOM 667 O O . GLU A 1 84 ? 1.022 1.383 20.654 1.00 98.44 84 GLU A O 1
ATOM 672 N N . SER A 1 85 ? 0.474 3.032 22.085 1.00 98.25 85 SER A N 1
ATOM 673 C CA . SER A 1 85 ? 1.613 3.904 21.772 1.00 98.25 85 SER A CA 1
ATOM 674 C C . SER A 1 85 ? 2.963 3.208 21.986 1.00 98.25 85 SER A C 1
ATOM 676 O O . SER A 1 85 ? 3.218 2.602 23.027 1.00 98.25 85 SER A O 1
ATOM 678 N N . GLN A 1 86 ? 3.847 3.334 21.000 1.00 98.44 86 GLN A N 1
ATOM 679 C CA . GLN A 1 86 ? 5.186 2.762 20.988 1.00 98.44 86 GLN A CA 1
ATOM 680 C C . GLN A 1 86 ? 6.236 3.816 21.361 1.00 98.44 86 GLN A C 1
ATOM 682 O O . GLN A 1 86 ? 6.189 4.935 20.851 1.00 98.44 86 GLN A O 1
ATOM 687 N N . PRO A 1 87 ? 7.248 3.480 22.182 1.00 97.94 87 PRO A N 1
ATOM 688 C CA . PRO A 1 87 ? 8.230 4.459 22.655 1.00 97.94 87 PRO A CA 1
ATOM 689 C C . PRO A 1 87 ? 9.139 5.009 21.546 1.00 97.94 87 PRO A C 1
ATOM 691 O O . PRO A 1 87 ? 9.636 6.124 21.660 1.00 97.94 87 PRO A O 1
ATOM 694 N N . TRP A 1 88 ? 9.361 4.244 20.475 1.00 98.19 88 TRP A N 1
ATOM 695 C CA . TRP A 1 88 ? 10.206 4.643 19.343 1.00 98.19 88 TRP A CA 1
ATOM 696 C C . TRP A 1 88 ? 9.470 5.508 18.307 1.00 98.19 88 TRP A C 1
ATOM 698 O O . TRP A 1 88 ? 10.118 6.123 17.464 1.00 98.19 88 TRP A O 1
ATOM 708 N N . TRP A 1 89 ? 8.136 5.572 18.372 1.00 98.25 89 TRP A N 1
ATOM 709 C CA . TRP A 1 89 ? 7.310 6.484 17.578 1.00 98.25 89 TRP A CA 1
ATOM 710 C C . TRP A 1 89 ? 6.003 6.786 18.325 1.00 98.25 89 TRP A C 1
ATOM 712 O O . TRP A 1 89 ? 4.985 6.146 18.051 1.00 98.25 89 TRP A O 1
ATOM 722 N N . PRO A 1 90 ? 6.017 7.688 19.322 1.00 98.25 90 PRO A N 1
ATOM 723 C CA . PRO A 1 90 ? 4.860 7.922 20.183 1.00 98.25 90 PRO A CA 1
ATOM 724 C C . PRO A 1 90 ? 3.626 8.400 19.411 1.00 98.25 90 PRO A C 1
ATOM 726 O O . PRO A 1 90 ? 3.732 9.172 18.463 1.00 98.25 90 PRO A O 1
ATOM 729 N N . ALA A 1 91 ? 2.447 7.941 19.824 1.00 98.38 91 ALA A N 1
ATOM 730 C CA . ALA A 1 91 ? 1.183 8.337 19.218 1.00 98.38 91 ALA A CA 1
ATOM 731 C C . ALA A 1 91 ? 0.754 9.748 19.652 1.00 98.38 91 ALA A C 1
ATOM 733 O O . ALA A 1 91 ? 0.625 10.022 20.851 1.00 98.38 91 ALA A O 1
ATOM 734 N N . ASP A 1 92 ? 0.439 10.610 18.686 1.00 98.00 92 ASP A N 1
ATOM 735 C CA . ASP A 1 92 ? -0.132 11.928 18.962 1.00 98.00 92 ASP A CA 1
ATOM 736 C C . ASP A 1 92 ? -1.482 11.788 19.672 1.00 98.00 92 ASP A C 1
ATOM 738 O O . ASP A 1 92 ? -2.341 11.000 19.274 1.00 98.00 92 ASP A O 1
ATOM 742 N N . TRP A 1 93 ? -1.664 12.530 20.767 1.00 96.81 93 TRP A N 1
ATOM 743 C CA . TRP A 1 93 ? -2.868 12.463 21.613 1.00 96.81 93 TRP A CA 1
ATOM 744 C C . TRP A 1 93 ? -3.232 11.040 22.082 1.00 96.81 93 TRP A C 1
ATOM 746 O O . TRP A 1 93 ? -4.387 10.766 22.405 1.00 96.81 93 TRP A O 1
ATOM 756 N N . GLY A 1 94 ? -2.256 10.125 22.119 1.00 97.62 94 GLY A N 1
ATOM 757 C CA . GLY A 1 94 ? -2.474 8.727 22.480 1.00 97.62 94 GLY A CA 1
ATOM 758 C C . GLY A 1 94 ? -3.147 7.884 21.393 1.00 97.62 94 GLY A C 1
ATOM 759 O O . GLY A 1 94 ? -3.595 6.782 21.705 1.00 97.62 94 GLY A O 1
ATOM 760 N N . SER A 1 95 ? -3.230 8.353 20.136 1.00 98.31 95 SER A N 1
ATOM 761 C CA . SER A 1 95 ? -3.749 7.534 19.038 1.00 98.31 95 SER A CA 1
ATOM 762 C C . SER A 1 95 ? -3.049 7.703 17.685 1.00 98.31 95 SER A C 1
ATOM 764 O O . SER A 1 95 ? -2.836 8.806 17.197 1.00 98.31 95 SER A O 1
ATOM 766 N N . TYR A 1 96 ? -2.794 6.584 16.999 1.00 98.69 96 TYR A N 1
ATOM 767 C CA . TYR A 1 96 ? -2.261 6.557 15.631 1.00 98.69 96 TYR A CA 1
ATOM 768 C C . TYR A 1 96 ? -3.305 6.820 14.536 1.00 98.69 96 TYR A C 1
ATOM 770 O O . TYR A 1 96 ? -2.981 6.731 13.351 1.00 98.69 96 TYR A O 1
ATOM 778 N N . ALA A 1 97 ? -4.557 7.134 14.885 1.00 98.38 97 ALA A N 1
ATOM 779 C CA . ALA A 1 97 ? -5.639 7.256 13.908 1.00 98.38 97 ALA A CA 1
ATOM 780 C C . ALA A 1 97 ? -5.323 8.256 12.783 1.00 98.38 97 ALA A C 1
ATOM 782 O O . ALA A 1 97 ? -5.484 7.919 11.610 1.00 98.38 97 ALA A O 1
ATOM 783 N N . GLY A 1 98 ? -4.818 9.449 13.119 1.00 98.31 98 GLY A N 1
ATOM 784 C CA . GLY A 1 98 ? -4.435 10.457 12.124 1.00 98.31 98 GLY A CA 1
ATOM 785 C C . GLY A 1 98 ? -3.339 9.960 11.177 1.00 98.31 98 GLY A C 1
ATOM 786 O O . GLY A 1 98 ? -3.483 10.054 9.956 1.00 98.31 98 GLY A O 1
ATOM 787 N N . LEU A 1 99 ? -2.293 9.343 11.734 1.00 98.56 99 LEU A N 1
ATOM 788 C CA . LEU A 1 99 ? -1.190 8.759 10.970 1.00 98.56 99 LEU A CA 1
ATOM 789 C C . LEU A 1 99 ? -1.677 7.655 10.019 1.00 98.56 99 LEU A C 1
ATOM 791 O O . LEU A 1 99 ? -1.327 7.657 8.840 1.00 98.56 99 LEU A O 1
ATOM 795 N N . PHE A 1 100 ? -2.512 6.728 10.494 1.00 98.69 100 PHE A N 1
ATOM 796 C CA . PHE A 1 100 ? -2.992 5.604 9.682 1.00 98.69 100 PHE A CA 1
ATOM 797 C C . PHE A 1 100 ? -3.968 6.044 8.587 1.00 98.69 100 PHE A C 1
ATOM 799 O O . PHE A 1 100 ? -3.918 5.506 7.479 1.00 98.69 100 PHE A O 1
ATOM 806 N N . ILE A 1 101 ? -4.809 7.051 8.854 1.00 98.62 101 ILE A N 1
ATOM 807 C CA . ILE A 1 101 ? -5.660 7.669 7.828 1.00 98.62 101 ILE A CA 1
ATOM 808 C C . ILE A 1 101 ? -4.790 8.302 6.741 1.00 98.62 101 ILE A C 1
ATOM 810 O O . ILE A 1 101 ? -5.001 8.023 5.559 1.00 98.62 101 ILE A O 1
ATOM 814 N N . ARG A 1 102 ? -3.785 9.104 7.122 1.00 98.69 102 ARG A N 1
ATOM 815 C CA . ARG A 1 102 ? -2.864 9.729 6.165 1.00 98.69 102 ARG A CA 1
ATOM 816 C C . ARG A 1 102 ? -2.113 8.679 5.346 1.00 98.69 102 ARG A C 1
ATOM 818 O O . ARG A 1 102 ? -2.070 8.790 4.126 1.00 98.69 102 ARG A O 1
ATOM 825 N N . MET A 1 103 ? -1.586 7.633 5.980 1.00 98.56 103 MET A N 1
ATOM 826 C CA . MET A 1 103 ? -0.903 6.536 5.288 1.00 98.56 103 MET A CA 1
ATOM 827 C C . MET A 1 103 ? -1.803 5.893 4.220 1.00 98.56 103 MET A C 1
ATOM 829 O O . MET A 1 103 ? -1.389 5.765 3.066 1.00 98.56 103 MET A O 1
ATOM 833 N N . ALA A 1 104 ? -3.044 5.540 4.576 1.00 98.62 104 ALA A N 1
ATOM 834 C CA . ALA A 1 104 ? -4.002 4.946 3.644 1.00 98.62 104 ALA A CA 1
ATOM 835 C C . ALA A 1 104 ? -4.368 5.903 2.495 1.00 98.62 104 ALA A C 1
ATOM 837 O O . ALA A 1 104 ? -4.413 5.486 1.334 1.00 98.62 104 ALA A O 1
ATOM 838 N N . TRP A 1 105 ? -4.575 7.188 2.807 1.00 98.69 105 TRP A N 1
ATOM 839 C CA . TRP A 1 105 ? -4.813 8.238 1.818 1.00 98.69 105 TRP A CA 1
ATOM 840 C C . TRP A 1 105 ? -3.651 8.357 0.828 1.00 98.69 105 TRP A C 1
ATOM 842 O O . TRP A 1 105 ? -3.878 8.263 -0.374 1.00 98.69 105 TRP A O 1
ATOM 852 N N . HIS A 1 106 ? -2.408 8.471 1.301 1.00 98.62 106 HIS A N 1
ATOM 853 C CA . HIS A 1 106 ? -1.223 8.575 0.440 1.00 98.62 106 HIS A CA 1
ATOM 854 C C . HIS A 1 106 ? -1.018 7.322 -0.423 1.00 98.62 106 HIS A C 1
ATOM 856 O O . HIS A 1 106 ? -0.662 7.423 -1.598 1.00 98.62 106 HIS A O 1
ATOM 862 N N . GLY A 1 107 ? -1.300 6.133 0.122 1.00 97.56 107 GLY A N 1
ATOM 863 C CA . GLY A 1 107 ? -1.252 4.888 -0.641 1.00 97.56 107 GLY A CA 1
ATOM 864 C C . GLY A 1 107 ? -2.216 4.899 -1.833 1.00 97.56 107 GLY A C 1
ATOM 865 O O . GLY A 1 107 ? -1.843 4.511 -2.942 1.00 97.56 107 GLY A O 1
ATOM 866 N N . ALA A 1 108 ? -3.445 5.381 -1.634 1.00 98.56 108 ALA A N 1
ATOM 867 C CA . ALA A 1 108 ? -4.453 5.482 -2.690 1.00 98.56 108 ALA A CA 1
ATOM 868 C C . ALA A 1 108 ? -4.256 6.700 -3.615 1.00 98.56 108 ALA A C 1
ATOM 870 O O . ALA A 1 108 ? -4.537 6.612 -4.811 1.00 98.56 108 ALA A O 1
ATOM 871 N N . GLY A 1 109 ? -3.741 7.811 -3.087 1.00 98.31 109 GLY A N 1
ATOM 872 C CA . GLY A 1 109 ? -3.681 9.123 -3.739 1.00 98.31 109 GLY A CA 1
ATOM 873 C C . GLY A 1 109 ? -2.719 9.227 -4.923 1.00 98.31 109 GLY A C 1
ATOM 874 O O . GLY A 1 109 ? -2.774 10.196 -5.671 1.00 98.31 109 GLY A O 1
ATOM 875 N N . THR A 1 110 ? -1.874 8.219 -5.155 1.00 98.25 110 THR A N 1
ATOM 876 C CA . THR A 1 110 ? -1.008 8.158 -6.350 1.00 98.25 110 THR A CA 1
ATOM 877 C C . THR A 1 110 ? -1.754 7.763 -7.629 1.00 98.25 110 THR A C 1
ATOM 879 O O . THR A 1 110 ? -1.161 7.763 -8.709 1.00 98.25 110 THR A O 1
ATOM 882 N N . TYR A 1 111 ? -3.029 7.375 -7.520 1.00 98.50 111 TYR A N 1
ATOM 883 C CA . TYR A 1 111 ? -3.845 6.938 -8.648 1.00 98.50 111 TYR A CA 1
ATOM 884 C C . TYR A 1 111 ? -4.060 8.046 -9.686 1.00 98.50 111 TYR A C 1
ATOM 886 O O . TYR A 1 111 ? -4.298 9.205 -9.351 1.00 98.50 111 TYR A O 1
ATOM 894 N N . ARG A 1 112 ? -4.045 7.664 -10.967 1.00 98.25 112 ARG A N 1
ATOM 895 C CA . ARG A 1 112 ? -4.361 8.552 -12.090 1.00 98.25 112 ARG A CA 1
ATOM 896 C C . ARG A 1 112 ? -5.336 7.872 -13.041 1.00 98.25 112 ARG A C 1
ATOM 898 O O . ARG A 1 112 ? -5.106 6.747 -13.477 1.00 98.25 112 ARG A O 1
ATOM 905 N N . SER A 1 113 ? -6.389 8.584 -13.424 1.00 98.00 113 SER A N 1
ATOM 906 C CA . SER A 1 113 ? -7.442 8.053 -14.298 1.00 98.00 113 SER A CA 1
ATOM 907 C C . SER A 1 113 ? -7.000 7.844 -15.748 1.00 98.00 113 SER A C 1
ATOM 909 O O . SER A 1 113 ? -7.504 6.943 -16.406 1.00 98.00 113 SER A O 1
ATOM 911 N N . ILE A 1 114 ? -6.047 8.644 -16.237 1.00 98.44 114 ILE A N 1
ATOM 912 C CA . ILE A 1 114 ? -5.644 8.674 -17.655 1.00 98.44 114 ILE A CA 1
ATOM 913 C C . ILE A 1 114 ? -5.054 7.337 -18.119 1.00 98.44 114 ILE A C 1
ATOM 915 O O . ILE A 1 114 ? -5.332 6.895 -19.229 1.00 98.44 114 ILE A O 1
ATOM 919 N N . ASP A 1 115 ? -4.235 6.695 -17.287 1.00 98.00 115 ASP A N 1
ATOM 920 C CA . ASP A 1 115 ? -3.568 5.433 -17.626 1.00 98.00 115 ASP A CA 1
ATOM 921 C C . ASP A 1 115 ? -3.780 4.326 -16.586 1.00 98.00 115 ASP A C 1
ATOM 923 O O . ASP A 1 115 ? -3.187 3.252 -16.690 1.00 98.00 115 ASP A O 1
ATOM 927 N N . GLY A 1 116 ? -4.601 4.593 -15.565 1.00 98.00 116 GLY A N 1
ATOM 928 C CA . GLY A 1 116 ? -4.947 3.646 -14.508 1.00 98.00 116 GLY A CA 1
ATOM 929 C C . GLY A 1 116 ? -3.786 3.244 -13.595 1.00 98.00 116 GLY A C 1
ATOM 930 O O . GLY A 1 116 ? -3.927 2.287 -12.833 1.00 98.00 116 GLY A O 1
ATOM 931 N N . ARG A 1 117 ? -2.630 3.921 -13.667 1.00 98.06 117 ARG A N 1
ATOM 932 C CA . ARG A 1 117 ? -1.470 3.628 -12.810 1.00 98.06 117 ARG A CA 1
ATOM 933 C C . ARG A 1 117 ? -1.603 4.278 -11.435 1.00 98.06 117 ARG A C 1
ATOM 935 O O . ARG A 1 117 ? -2.393 5.196 -11.225 1.00 98.06 117 ARG A O 1
ATOM 942 N N . GLY A 1 118 ? -0.764 3.811 -10.512 1.00 97.94 118 GLY A N 1
ATOM 943 C CA . GLY A 1 118 ? -0.765 4.247 -9.118 1.00 97.94 118 GLY A CA 1
ATOM 944 C C . GLY A 1 118 ? -1.863 3.572 -8.295 1.00 97.94 118 GLY A C 1
ATOM 945 O O . GLY A 1 118 ? -2.399 2.532 -8.678 1.00 97.94 118 GLY A O 1
ATOM 946 N N . GLY A 1 119 ? -2.170 4.165 -7.146 1.00 98.44 119 GLY A N 1
ATOM 947 C CA . GLY A 1 119 ? -3.129 3.652 -6.175 1.00 98.44 119 GLY A CA 1
ATOM 948 C C . GLY A 1 119 ? -2.572 2.550 -5.265 1.00 98.44 119 GLY A C 1
ATOM 949 O O . GLY A 1 119 ? -1.436 2.089 -5.395 1.00 98.44 119 GLY A O 1
ATOM 950 N N . ALA A 1 120 ? -3.416 2.095 -4.337 1.00 98.12 120 ALA A N 1
ATOM 951 C CA . ALA A 1 120 ? -3.019 1.178 -3.267 1.00 98.12 120 ALA A CA 1
ATOM 952 C C . ALA A 1 120 ? -3.041 -0.312 -3.663 1.00 98.12 120 ALA A C 1
ATOM 954 O O . ALA A 1 120 ? -2.535 -1.151 -2.922 1.00 98.12 120 ALA A O 1
ATOM 955 N N . GLY A 1 121 ? -3.588 -0.663 -4.835 1.00 97.75 121 GLY A N 1
ATOM 956 C CA . GLY A 1 121 ? -3.895 -2.054 -5.211 1.00 97.75 121 GLY A CA 1
ATOM 957 C C . GLY A 1 121 ? -2.693 -3.001 -5.327 1.00 97.75 121 GLY A C 1
ATOM 958 O O . GLY A 1 121 ? -2.874 -4.214 -5.343 1.00 97.75 121 GLY A O 1
ATOM 959 N N . ARG A 1 122 ? -1.465 -2.470 -5.394 1.00 97.31 122 ARG A N 1
ATOM 960 C CA . ARG A 1 122 ? -0.216 -3.256 -5.410 1.00 97.31 122 ARG A CA 1
ATOM 961 C C . ARG A 1 122 ? 0.664 -3.038 -4.174 1.00 97.31 122 ARG A C 1
ATOM 963 O O . ARG A 1 122 ? 1.759 -3.585 -4.108 1.00 97.31 122 ARG A O 1
ATOM 970 N N . GLY A 1 123 ? 0.231 -2.205 -3.223 1.00 98.00 123 GLY A N 1
ATOM 971 C CA . GLY A 1 123 ? 1.017 -1.878 -2.029 1.00 98.00 123 GLY A CA 1
ATOM 972 C C . GLY A 1 123 ? 2.389 -1.262 -2.336 1.00 98.00 123 GLY A C 1
ATOM 973 O O . GLY A 1 123 ? 3.332 -1.469 -1.578 1.00 98.00 123 GLY A O 1
ATOM 974 N N . GLN A 1 124 ? 2.530 -0.529 -3.449 1.00 98.38 124 GLN A N 1
ATOM 975 C CA . GLN A 1 124 ? 3.825 -0.002 -3.908 1.00 98.38 124 GLN A CA 1
ATOM 976 C C . GLN A 1 124 ? 4.423 1.068 -2.985 1.00 98.38 124 GLN A C 1
ATOM 978 O O . GLN A 1 124 ? 5.608 1.354 -3.109 1.00 98.38 124 GLN A O 1
ATOM 983 N N . GLN A 1 125 ? 3.650 1.625 -2.043 1.00 98.50 125 GLN A N 1
ATOM 984 C CA . GLN A 1 125 ? 4.143 2.598 -1.060 1.00 98.50 125 GLN A CA 1
ATOM 985 C C . GLN A 1 125 ? 5.316 2.055 -0.222 1.00 98.50 125 GLN A C 1
ATOM 987 O O . GLN A 1 125 ? 6.135 2.836 0.242 1.00 98.50 125 GLN A O 1
ATOM 992 N N . ARG A 1 126 ? 5.452 0.726 -0.084 1.00 98.31 126 ARG A N 1
ATOM 993 C CA . ARG A 1 126 ? 6.585 0.085 0.612 1.00 98.31 126 ARG A CA 1
ATOM 994 C C . ARG A 1 126 ? 7.882 0.011 -0.204 1.00 98.31 126 ARG A C 1
ATOM 996 O O . ARG A 1 126 ? 8.908 -0.397 0.329 1.00 98.31 126 ARG A O 1
ATOM 1003 N N . PHE A 1 127 ? 7.844 0.358 -1.489 1.00 98.50 127 PHE A N 1
ATOM 1004 C CA . PHE A 1 127 ? 8.982 0.281 -2.402 1.00 98.50 127 PHE A CA 1
ATOM 1005 C C . PHE A 1 127 ? 9.364 1.659 -2.940 1.00 98.50 127 PHE A C 1
ATOM 1007 O O . PHE A 1 127 ? 8.575 2.608 -2.914 1.00 98.50 127 PHE A O 1
ATOM 1014 N N . ALA A 1 128 ? 10.575 1.752 -3.485 1.00 97.12 128 ALA A N 1
ATOM 1015 C CA . ALA A 1 128 ? 10.997 2.927 -4.228 1.00 97.12 128 ALA A CA 1
ATOM 1016 C C . ALA A 1 128 ? 10.124 3.133 -5.490 1.00 97.12 128 ALA A C 1
ATOM 1018 O O . ALA A 1 128 ? 9.666 2.160 -6.098 1.00 97.12 128 ALA A O 1
ATOM 1019 N N . PRO A 1 129 ? 9.904 4.390 -5.917 1.00 97.56 129 PRO A N 1
ATOM 1020 C CA . PRO A 1 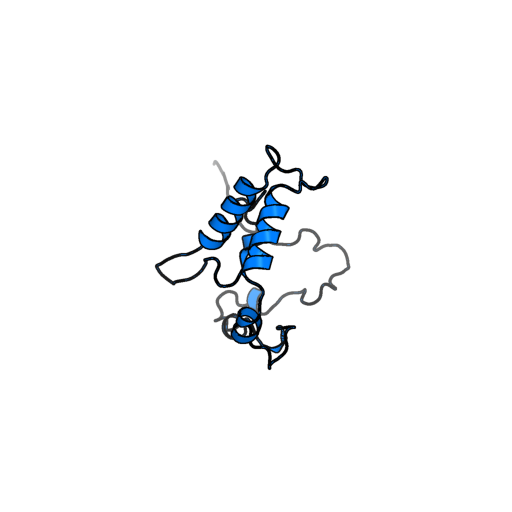129 ? 10.363 5.614 -5.256 1.00 97.56 129 PRO A CA 1
ATOM 1021 C C . PRO A 1 129 ? 9.429 6.086 -4.125 1.00 97.56 129 PRO A C 1
ATOM 1023 O O . PRO A 1 129 ? 9.796 6.988 -3.378 1.00 97.56 129 PRO A O 1
ATOM 1026 N N . LEU A 1 130 ? 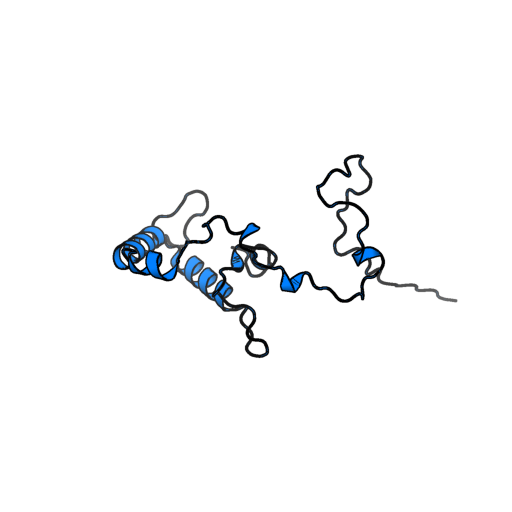8.229 5.506 -4.005 1.00 97.94 130 LEU A N 1
ATOM 1027 C CA . LEU A 1 130 ? 7.160 6.025 -3.147 1.00 97.94 130 LEU A CA 1
ATOM 1028 C C . LEU A 1 130 ? 7.540 6.037 -1.664 1.00 97.94 130 LEU A C 1
ATOM 1030 O O . LEU A 1 130 ? 7.225 7.003 -0.979 1.00 97.94 130 LEU A O 1
ATOM 1034 N N . ASN A 1 131 ? 8.251 5.021 -1.177 1.00 98.06 131 ASN A N 1
ATOM 1035 C CA . ASN A 1 131 ? 8.698 4.946 0.219 1.00 98.06 131 ASN A CA 1
ATOM 1036 C C . ASN A 1 131 ? 9.656 6.076 0.648 1.00 98.06 131 ASN A C 1
ATOM 1038 O O . ASN A 1 131 ? 9.962 6.196 1.829 1.00 98.06 131 ASN A O 1
ATOM 1042 N N . SER A 1 132 ? 10.163 6.874 -0.293 1.00 97.75 132 SER A N 1
ATOM 1043 C CA . SER A 1 132 ? 11.094 7.977 -0.034 1.00 97.75 132 SER A CA 1
ATOM 1044 C C . SER A 1 132 ? 10.658 9.280 -0.699 1.00 97.75 132 SER A C 1
ATOM 1046 O O . SER A 1 132 ? 11.447 10.218 -0.806 1.00 97.75 132 SER A O 1
ATOM 1048 N N . TRP A 1 133 ? 9.410 9.360 -1.167 1.00 98.12 133 TRP A N 1
ATOM 1049 C CA . TRP A 1 133 ? 8.857 10.634 -1.610 1.00 98.12 133 TRP A CA 1
ATOM 1050 C C . TRP A 1 133 ? 8.759 11.603 -0.427 1.00 98.12 133 TRP A C 1
ATOM 1052 O O . TRP A 1 133 ? 8.309 11.183 0.639 1.00 98.12 133 TRP A O 1
ATOM 1062 N N . PRO A 1 134 ? 9.105 12.893 -0.609 1.00 97.94 134 PRO A N 1
ATOM 1063 C CA . PRO A 1 134 ? 9.000 13.890 0.458 1.00 97.94 134 PRO A CA 1
ATOM 1064 C C . PRO A 1 134 ? 7.606 13.954 1.089 1.00 97.94 134 PRO A C 1
ATOM 1066 O O . PRO A 1 134 ? 7.472 14.131 2.292 1.00 97.94 134 PRO A O 1
ATOM 1069 N N . ASP A 1 135 ? 6.563 13.740 0.287 1.00 97.56 135 ASP A N 1
ATOM 1070 C CA . ASP A 1 135 ? 5.176 13.773 0.753 1.00 97.56 135 ASP A CA 1
ATOM 1071 C C . ASP A 1 135 ? 4.784 12.530 1.580 1.00 97.56 135 ASP A C 1
ATOM 1073 O O . ASP A 1 135 ? 3.783 12.533 2.286 1.00 97.56 135 ASP A O 1
ATOM 1077 N N . ASN A 1 136 ? 5.588 11.462 1.546 1.00 97.62 136 ASN A N 1
ATOM 1078 C CA . ASN A 1 136 ? 5.391 10.245 2.342 1.00 97.62 136 ASN A CA 1
ATOM 1079 C C . ASN A 1 136 ? 6.251 10.210 3.619 1.00 97.62 136 ASN A C 1
ATOM 1081 O O . ASN A 1 136 ? 6.334 9.166 4.261 1.00 97.62 136 ASN A O 1
ATOM 1085 N N . VAL A 1 137 ? 6.881 11.328 3.995 1.00 96.19 137 VAL A N 1
ATOM 1086 C CA . VAL A 1 137 ? 7.557 11.482 5.294 1.00 96.19 137 VAL A CA 1
ATOM 1087 C C . VAL A 1 137 ? 6.525 11.438 6.422 1.00 96.19 137 VAL A C 1
ATOM 1089 O O . VAL A 1 137 ? 5.440 11.996 6.262 1.00 96.19 137 VAL A O 1
ATOM 1092 N N . SER A 1 138 ? 6.842 10.790 7.544 1.00 89.19 138 SER A N 1
ATOM 1093 C CA . SER A 1 138 ? 5.995 10.784 8.746 1.00 89.19 138 SER A CA 1
ATOM 1094 C C . SER A 1 138 ? 6.049 12.102 9.503 1.00 89.19 138 SER A C 1
ATOM 1096 O O . SER A 1 138 ? 7.167 12.635 9.673 1.00 89.19 138 SER A O 1
#

InterPro domains:
  IPR000763 Catalase-peroxidase haem [PR00460] (33-55)
  IPR000763 Catalase-peroxidase haem [PR00460] (59-72)
  IPR000763 Catalase-peroxidase haem [PR00460] (74-99)
  IPR000763 Catalase-peroxidase haem [PTHR30555] (8-138)
  IPR010255 Haem peroxidase superfamily [SSF48113] (29-137)
  IPR019794 Peroxidase, active site [PS00436] (97-108)

Organism: NCBI:txid371601